Protein AF-A0A4P5UT61-F1 (afdb_monomer_lite)

Sequence (71 aa):
MTQDPLKGKIRKAILTLQIANGIAALAFLGGWFVSQESLFLIASACMAIAFIGLFFLKKRILSSLFPTDSK

Secondary structure (DSSP, 8-state):
----HHHHHHHHHHHHHHHHHHHHHHHHHHHHHHH--HHHHHHHHHHHHHHHHHHHHHHHHHHHH------

Radius of gyration: 16.54 Å; chains: 1; bounding box: 42×17×48 Å

pLDDT: mean 78.91, std 14.1, range [38.81, 92.5]

Foldseek 3Di:
DPPPVVNVVVLVVLVVLLVVLQVQLVVLVVVCVVVVDCVSVVSSVVSVVVSVVSVVVSVVCCCVVDVPDDD

Structure (mmCIF, N/CA/C/O backbone):
data_AF-A0A4P5UT61-F1
#
_entry.id   AF-A0A4P5UT61-F1
#
loop_
_atom_site.group_PDB
_atom_site.id
_atom_site.type_symbol
_atom_site.label_atom_id
_atom_site.label_alt_id
_atom_site.label_comp_id
_atom_site.label_asym_id
_atom_site.label_entity_id
_atom_site.label_seq_id
_atom_site.pdbx_PDB_ins_code
_atom_site.Cartn_x
_atom_site.Cartn_y
_atom_site.Cartn_z
_atom_site.occupancy
_atom_site.B_iso_or_equiv
_atom_site.auth_seq_id
_atom_site.auth_comp_id
_atom_site.auth_asym_id
_atom_site.auth_atom_id
_atom_site.pdbx_PDB_model_num
ATOM 1 N N . MET A 1 1 ? -11.394 3.788 32.202 1.00 44.53 1 MET A N 1
ATOM 2 C CA . MET A 1 1 ? -10.940 3.891 30.796 1.00 44.53 1 MET A CA 1
ATOM 3 C C . MET A 1 1 ? -10.109 2.662 30.433 1.00 44.53 1 MET A C 1
ATOM 5 O O . MET A 1 1 ? -8.892 2.738 30.329 1.00 44.53 1 MET A O 1
ATOM 9 N N . THR A 1 2 ? -10.741 1.504 30.272 1.00 46.94 2 THR A N 1
ATOM 10 C CA . THR A 1 2 ? -10.091 0.307 29.726 1.00 46.94 2 THR A CA 1
ATOM 11 C C . THR A 1 2 ? -10.079 0.448 28.209 1.00 46.94 2 THR A C 1
ATOM 13 O O . THR A 1 2 ? -11.053 0.142 27.534 1.00 46.94 2 THR A O 1
ATOM 16 N N . GLN A 1 3 ? -9.003 1.013 27.655 1.00 54.41 3 GLN A N 1
ATOM 17 C CA . GLN A 1 3 ? -8.785 0.917 26.215 1.00 54.41 3 GLN A CA 1
ATOM 18 C C . GLN A 1 3 ? -8.564 -0.557 25.886 1.00 54.41 3 GLN A C 1
ATOM 20 O O . GLN A 1 3 ? -7.554 -1.121 26.299 1.00 54.41 3 GLN A O 1
ATOM 25 N N . ASP A 1 4 ? -9.506 -1.172 25.170 1.00 62.16 4 ASP A N 1
ATOM 26 C CA . ASP A 1 4 ? -9.389 -2.562 24.742 1.00 62.16 4 ASP A CA 1
ATOM 27 C C . ASP A 1 4 ? -8.008 -2.815 24.118 1.00 62.16 4 ASP A C 1
ATOM 29 O O . ASP A 1 4 ? -7.676 -2.208 23.092 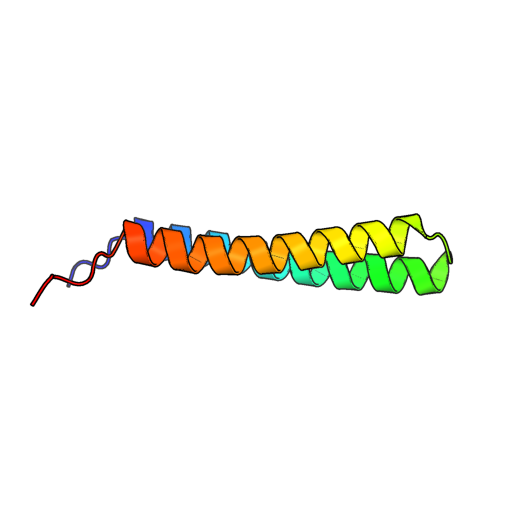1.00 62.16 4 ASP A O 1
ATOM 33 N N . PRO A 1 5 ? -7.176 -3.711 24.677 1.00 66.06 5 PRO A N 1
ATOM 34 C CA . PRO A 1 5 ? -5.851 -4.002 24.128 1.00 66.06 5 PRO A CA 1
ATOM 35 C C . PRO A 1 5 ? -5.934 -4.504 22.676 1.00 66.06 5 PRO A C 1
ATOM 37 O O . PRO A 1 5 ? -5.000 -4.322 21.892 1.00 66.06 5 PRO A O 1
ATOM 40 N N . LEU A 1 6 ? -7.083 -5.064 22.282 1.00 67.44 6 LEU A N 1
ATOM 41 C CA . LEU A 1 6 ? -7.412 -5.418 20.902 1.00 67.44 6 LEU A CA 1
ATOM 42 C C . LEU A 1 6 ? -7.455 -4.192 19.967 1.00 67.44 6 LEU A C 1
ATOM 44 O O . LEU A 1 6 ? -6.920 -4.250 18.860 1.00 67.44 6 LEU A O 1
ATOM 48 N N . LYS A 1 7 ? -8.010 -3.057 20.419 1.00 66.69 7 LYS A N 1
ATOM 49 C CA . LYS A 1 7 ? -8.105 -1.798 19.652 1.00 66.69 7 LYS A CA 1
ATOM 50 C C . LYS A 1 7 ? -6.727 -1.268 19.277 1.00 66.69 7 LYS A C 1
ATOM 52 O O . LYS A 1 7 ? -6.495 -0.874 18.132 1.00 66.69 7 LYS A O 1
ATOM 57 N N . GLY A 1 8 ? -5.803 -1.279 20.238 1.00 72.31 8 GLY A N 1
ATOM 58 C CA . GLY A 1 8 ? -4.417 -0.868 20.019 1.00 72.31 8 GLY A CA 1
ATOM 59 C C . GLY A 1 8 ? -3.700 -1.773 19.017 1.00 72.31 8 GLY A C 1
ATOM 60 O O . GLY A 1 8 ? -3.015 -1.275 18.122 1.00 72.31 8 GLY A O 1
ATOM 61 N N . LYS A 1 9 ? -3.911 -3.092 19.119 1.00 78.31 9 LYS A N 1
ATOM 62 C CA . LYS A 1 9 ? -3.319 -4.091 18.215 1.00 78.31 9 LYS A CA 1
ATOM 63 C C . LYS A 1 9 ? -3.847 -3.967 16.784 1.00 78.31 9 LYS A C 1
ATOM 65 O O . LYS A 1 9 ? -3.041 -3.890 15.862 1.00 78.31 9 LYS A O 1
ATOM 70 N N . ILE A 1 10 ? -5.164 -3.859 16.594 1.00 78.00 10 ILE A N 1
ATOM 71 C CA . ILE A 1 10 ? -5.787 -3.714 15.265 1.00 78.00 10 ILE A CA 1
ATOM 72 C C . ILE A 1 10 ? -5.349 -2.402 14.606 1.00 78.00 10 ILE A C 1
ATOM 74 O O . ILE A 1 10 ? -4.957 -2.387 13.440 1.00 78.00 10 ILE A O 1
ATOM 78 N N . ARG A 1 11 ? -5.339 -1.294 15.359 1.00 76.38 11 ARG A N 1
ATOM 79 C CA . ARG A 1 11 ? -4.893 0.002 14.833 1.00 76.38 11 ARG A CA 1
ATOM 80 C C . ARG A 1 11 ? -3.424 -0.028 14.419 1.00 76.38 11 ARG A C 1
ATOM 82 O O . ARG A 1 11 ? -3.104 0.517 13.366 1.00 76.38 11 ARG A O 1
ATOM 89 N N . LYS A 1 12 ? -2.552 -0.658 15.216 1.00 81.38 12 LYS A N 1
ATOM 90 C CA . LYS A 1 12 ? -1.140 -0.847 14.854 1.00 81.38 12 LYS A CA 1
ATOM 91 C C . LYS A 1 12 ? -1.001 -1.720 13.610 1.00 81.38 12 LYS A C 1
ATOM 93 O O . LYS A 1 12 ? -0.330 -1.292 12.685 1.00 81.38 12 LYS A O 1
ATOM 98 N N . ALA A 1 13 ? -1.691 -2.859 13.542 1.00 83.75 13 ALA A N 1
ATOM 99 C CA . ALA A 1 13 ? -1.629 -3.766 12.396 1.00 83.75 13 ALA A CA 1
ATOM 100 C C . ALA A 1 13 ? -2.034 -3.080 11.081 1.00 83.75 13 ALA A C 1
ATOM 102 O O . ALA A 1 13 ? -1.303 -3.163 10.100 1.00 83.75 13 ALA A O 1
ATOM 103 N N . ILE A 1 14 ? -3.146 -2.334 11.074 1.00 82.56 14 ILE A N 1
ATOM 104 C CA . ILE A 1 14 ? -3.603 -1.591 9.886 1.00 82.56 14 ILE A CA 1
ATOM 105 C C . ILE A 1 14 ? -2.580 -0.529 9.469 1.00 82.56 14 ILE A C 1
ATOM 107 O O . ILE A 1 14 ? -2.340 -0.325 8.282 1.00 82.56 14 ILE A O 1
ATOM 111 N N . LEU A 1 15 ? -1.974 0.151 10.440 1.00 83.69 15 LEU A N 1
ATOM 112 C CA . LEU A 1 15 ? -0.998 1.207 10.188 1.00 83.69 15 LEU A CA 1
ATOM 113 C C . LEU A 1 15 ? 0.315 0.624 9.642 1.00 83.69 15 LEU A C 1
ATOM 115 O O . LEU A 1 15 ? 0.857 1.151 8.675 1.00 83.69 15 LEU A O 1
ATOM 119 N N . THR A 1 16 ? 0.771 -0.508 10.181 1.00 87.94 16 THR A N 1
ATOM 120 C CA . THR A 1 16 ? 1.904 -1.269 9.639 1.00 87.94 16 THR A CA 1
ATOM 121 C C . THR A 1 16 ? 1.624 -1.744 8.213 1.00 87.94 16 THR A C 1
ATOM 123 O O . THR A 1 16 ? 2.482 -1.578 7.350 1.00 87.94 16 THR A O 1
ATOM 126 N N . LEU A 1 17 ? 0.417 -2.253 7.933 1.00 85.81 17 LEU A N 1
ATOM 127 C CA . LEU A 1 17 ? 0.018 -2.670 6.583 1.00 85.81 17 LEU A CA 1
ATOM 128 C C . LEU A 1 17 ? 0.004 -1.495 5.592 1.00 85.81 17 LEU A C 1
ATOM 130 O O . LEU A 1 17 ? 0.440 -1.639 4.453 1.00 85.81 17 LEU A O 1
ATOM 134 N N . GLN A 1 18 ? -0.469 -0.322 6.025 1.00 87.19 18 GLN A N 1
ATOM 135 C CA . GLN A 1 18 ? -0.437 0.899 5.219 1.00 87.19 18 GLN A CA 1
ATOM 136 C C . GLN A 1 18 ? 0.998 1.313 4.887 1.00 87.19 18 GLN A C 1
ATOM 138 O O . GLN A 1 18 ? 1.303 1.570 3.727 1.00 87.19 18 GLN A O 1
ATOM 143 N N . ILE A 1 19 ? 1.888 1.346 5.880 1.00 88.81 19 ILE A N 1
ATOM 144 C CA . ILE A 1 19 ? 3.295 1.698 5.651 1.00 88.81 19 ILE A CA 1
AT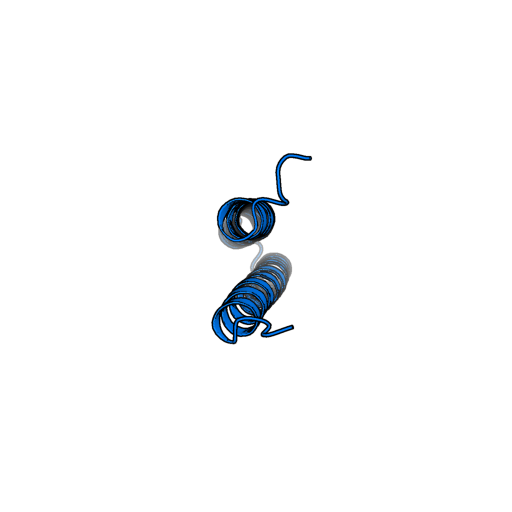OM 145 C C . ILE A 1 19 ? 3.946 0.692 4.693 1.00 88.81 19 ILE A C 1
ATOM 147 O O . ILE A 1 19 ? 4.606 1.108 3.745 1.00 88.81 19 ILE A O 1
ATOM 151 N N . ALA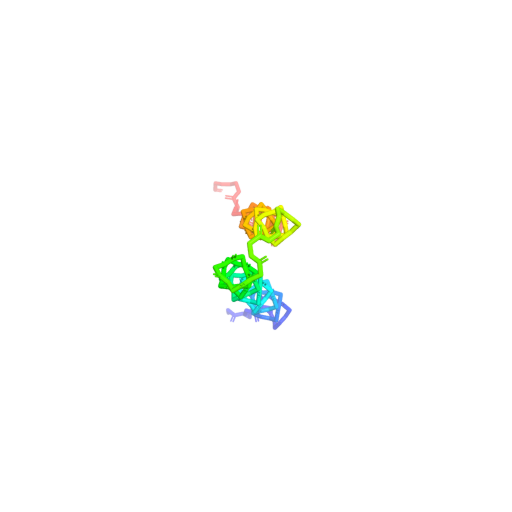 A 1 20 ? 3.707 -0.608 4.886 1.00 89.75 20 ALA A N 1
ATOM 152 C CA . ALA A 1 20 ? 4.235 -1.653 4.012 1.00 89.75 20 ALA A CA 1
ATOM 153 C C . ALA A 1 20 ? 3.769 -1.484 2.554 1.00 89.75 20 ALA A C 1
ATOM 155 O O . ALA A 1 20 ? 4.603 -1.494 1.651 1.00 89.75 20 ALA A O 1
ATOM 156 N N . ASN A 1 21 ? 2.473 -1.240 2.322 1.00 90.31 21 ASN A N 1
ATOM 157 C CA . ASN A 1 21 ? 1.950 -0.980 0.975 1.00 90.31 21 ASN A CA 1
ATOM 158 C C . ASN A 1 21 ? 2.505 0.315 0.366 1.00 90.31 21 ASN A C 1
ATOM 160 O O . ASN A 1 21 ? 2.771 0.356 -0.833 1.00 90.31 21 ASN A O 1
ATOM 164 N N . GLY A 1 22 ? 2.719 1.358 1.171 1.00 87.62 22 GLY A N 1
ATOM 165 C CA . GLY A 1 22 ? 3.344 2.599 0.708 1.00 87.62 22 GLY A CA 1
ATOM 166 C C . GLY A 1 22 ? 4.794 2.394 0.259 1.00 87.62 22 GLY A C 1
ATOM 167 O O . GLY A 1 22 ? 5.176 2.844 -0.819 1.00 87.62 22 GLY A O 1
ATOM 168 N N . ILE A 1 23 ? 5.588 1.660 1.044 1.00 91.62 23 ILE A N 1
ATOM 169 C CA . ILE A 1 23 ? 6.977 1.321 0.696 1.00 91.62 23 ILE A CA 1
ATOM 170 C C . ILE A 1 23 ? 7.014 0.431 -0.548 1.00 91.62 23 ILE A C 1
ATOM 172 O O . ILE A 1 23 ? 7.815 0.679 -1.446 1.00 91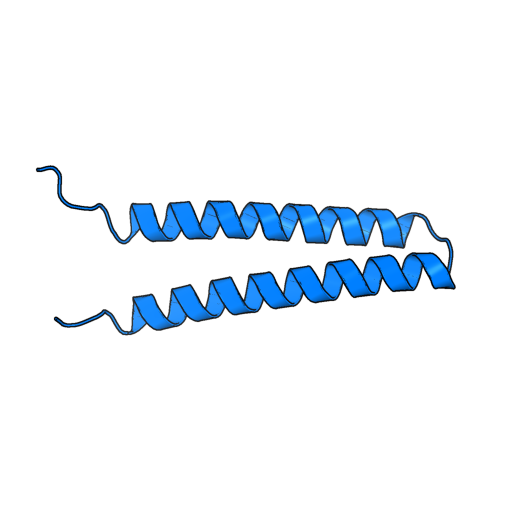.62 23 ILE A O 1
ATOM 176 N N . ALA A 1 24 ? 6.125 -0.560 -0.639 1.00 89.38 24 ALA A N 1
ATOM 177 C CA . ALA A 1 24 ? 6.016 -1.412 -1.817 1.00 89.38 24 ALA A CA 1
ATOM 178 C C . ALA A 1 24 ? 5.683 -0.592 -3.073 1.00 89.38 24 ALA A C 1
ATOM 180 O O . ALA A 1 24 ? 6.337 -0.763 -4.097 1.00 89.38 24 ALA A O 1
ATOM 181 N N . ALA A 1 25 ? 4.734 0.348 -2.993 1.00 89.75 25 ALA A N 1
ATOM 182 C CA . ALA A 1 25 ? 4.391 1.221 -4.114 1.00 89.75 25 ALA A CA 1
ATOM 183 C C . ALA A 1 25 ? 5.598 2.036 -4.608 1.00 89.75 25 ALA A C 1
ATOM 185 O O . ALA A 1 25 ? 5.820 2.110 -5.818 1.00 89.75 25 ALA A O 1
ATOM 186 N N . LEU A 1 26 ? 6.397 2.590 -3.687 1.00 89.38 26 LEU A N 1
ATOM 187 C CA . LEU A 1 26 ? 7.632 3.313 -4.009 1.00 89.38 26 LEU A CA 1
ATOM 188 C C . LEU A 1 26 ? 8.707 2.394 -4.599 1.00 89.38 26 LEU A C 1
ATOM 190 O O . LEU A 1 26 ? 9.369 2.780 -5.558 1.00 89.38 26 LEU A O 1
ATOM 194 N N . ALA A 1 27 ? 8.857 1.178 -4.073 1.00 90.69 27 ALA A N 1
ATOM 195 C CA . ALA A 1 27 ? 9.803 0.194 -4.590 1.00 90.69 27 ALA A CA 1
ATOM 196 C C . ALA A 1 27 ? 9.442 -0.249 -6.016 1.00 90.69 27 ALA A C 1
ATOM 198 O O . ALA A 1 27 ? 10.318 -0.300 -6.874 1.00 90.69 27 ALA A O 1
ATOM 199 N N . PHE A 1 28 ? 8.160 -0.499 -6.299 1.00 90.75 28 PHE A N 1
ATOM 200 C CA . PHE A 1 28 ? 7.696 -0.804 -7.653 1.00 90.75 28 PHE A CA 1
ATOM 201 C C . PHE A 1 28 ? 7.853 0.397 -8.596 1.00 90.75 28 PHE A C 1
ATOM 203 O O . PHE A 1 28 ? 8.282 0.217 -9.730 1.00 90.75 28 PHE A O 1
ATOM 210 N N . LEU A 1 29 ? 7.601 1.624 -8.128 1.00 89.62 29 LEU A N 1
ATOM 211 C CA . LEU A 1 29 ? 7.883 2.843 -8.900 1.00 89.62 29 LEU A CA 1
ATOM 212 C C . LEU A 1 29 ? 9.376 2.968 -9.233 1.00 89.62 29 LEU A C 1
ATOM 214 O O . LEU A 1 29 ? 9.726 3.224 -10.380 1.00 89.62 29 LEU A O 1
ATOM 218 N N . GLY A 1 30 ? 10.257 2.734 -8.259 1.00 88.38 30 GLY A N 1
ATOM 219 C CA . GLY A 1 30 ? 11.705 2.696 -8.472 1.00 88.38 30 GLY A CA 1
ATOM 220 C C . GLY A 1 30 ? 12.130 1.584 -9.435 1.00 88.38 30 GLY A C 1
ATOM 221 O O . GLY A 1 30 ? 12.942 1.821 -10.324 1.00 88.38 30 GLY A O 1
ATOM 222 N N . GLY A 1 31 ? 11.526 0.399 -9.318 1.00 88.81 31 GLY A N 1
ATOM 223 C CA . GLY A 1 31 ? 11.731 -0.717 -10.243 1.00 88.81 31 GLY A CA 1
ATOM 224 C C . GLY A 1 31 ? 11.337 -0.375 -11.680 1.00 88.81 31 GLY A C 1
ATOM 225 O O . GLY A 1 31 ? 12.042 -0.759 -12.610 1.00 88.81 31 GLY A O 1
ATOM 226 N N . TRP A 1 32 ? 10.287 0.430 -11.876 1.00 90.62 32 TRP A N 1
ATOM 227 C CA . TRP A 1 32 ? 9.930 0.936 -13.201 1.00 90.62 32 TRP A CA 1
ATOM 228 C C . TRP A 1 32 ? 11.005 1.860 -13.788 1.00 90.62 32 TRP A C 1
ATOM 230 O O . TRP A 1 32 ? 11.319 1.737 -14.967 1.00 90.62 32 TRP A O 1
ATOM 240 N N . PHE A 1 33 ? 11.635 2.729 -12.992 1.00 87.62 33 PHE A N 1
ATOM 241 C CA . PHE A 1 33 ? 12.740 3.560 -13.491 1.00 87.62 33 PHE A CA 1
ATOM 242 C C . PHE A 1 33 ? 13.971 2.742 -13.911 1.00 87.62 33 PHE A C 1
ATOM 244 O O . PHE A 1 33 ? 14.716 3.187 -14.781 1.00 87.62 33 PHE A O 1
ATOM 251 N N . VAL A 1 34 ? 14.179 1.560 -13.322 1.00 89.94 34 VAL A N 1
ATOM 252 C CA . VAL A 1 34 ? 15.319 0.681 -13.634 1.00 89.94 34 VAL A CA 1
ATOM 253 C C . VAL A 1 34 ? 15.022 -0.246 -14.815 1.00 89.94 34 VAL A C 1
ATOM 255 O O . VAL A 1 34 ? 15.808 -0.303 -15.755 1.00 89.94 34 VAL A O 1
ATOM 258 N N . SER A 1 35 ? 13.900 -0.968 -14.784 1.00 86.06 35 SER A N 1
ATOM 259 C CA . SER A 1 35 ? 13.566 -1.983 -15.795 1.00 86.06 35 SER A CA 1
ATOM 260 C C . SER A 1 35 ? 12.667 -1.472 -16.925 1.00 86.06 35 SER A C 1
ATOM 262 O O . SER A 1 35 ? 12.517 -2.166 -17.922 1.00 86.06 35 SER A O 1
ATOM 264 N N . GLN A 1 36 ? 12.038 -0.298 -16.784 1.00 83.69 36 GLN A N 1
ATOM 265 C CA . GLN A 1 36 ? 11.050 0.278 -17.716 1.00 83.69 36 GLN A CA 1
ATOM 266 C C . GLN A 1 36 ? 9.848 -0.617 -18.066 1.00 83.69 36 GLN A C 1
ATOM 268 O O . GLN A 1 36 ? 9.034 -0.252 -18.914 1.00 83.69 36 GLN A O 1
ATOM 273 N N . GLU A 1 37 ? 9.655 -1.748 -17.384 1.00 88.94 37 GLU A N 1
ATOM 274 C CA . GLU A 1 37 ? 8.503 -2.606 -17.650 1.00 88.94 37 GLU A CA 1
ATOM 275 C C . GLU A 1 37 ? 7.222 -2.035 -17.039 1.00 88.94 37 GLU A C 1
ATOM 277 O O . GLU A 1 37 ? 7.158 -1.662 -15.863 1.00 88.94 37 GLU A O 1
ATOM 282 N N . SER A 1 38 ? 6.153 -2.032 -17.833 1.00 86.94 38 SER A N 1
ATOM 283 C CA . SER A 1 38 ? 4.827 -1.553 -17.432 1.00 86.94 38 SER A CA 1
ATOM 284 C C . SER A 1 38 ? 4.219 -2.350 -16.272 1.00 86.94 38 SER A C 1
ATOM 286 O O . SER A 1 38 ? 3.403 -1.814 -15.523 1.00 86.94 38 SER A O 1
ATOM 288 N N . LEU A 1 39 ? 4.657 -3.597 -16.062 1.00 88.00 39 LEU A N 1
ATOM 289 C CA . LEU A 1 39 ? 4.261 -4.423 -14.919 1.00 88.00 39 LEU A CA 1
ATOM 290 C C . LEU A 1 39 ? 4.609 -3.763 -13.577 1.00 88.00 39 LEU A C 1
ATOM 292 O O . LEU A 1 39 ? 3.806 -3.827 -12.646 1.00 88.00 39 LEU A O 1
ATOM 296 N N . PHE A 1 40 ? 5.743 -3.061 -13.484 1.00 88.12 40 PHE A N 1
ATOM 297 C CA . PHE A 1 40 ? 6.137 -2.335 -12.272 1.00 88.12 40 PHE A CA 1
ATOM 298 C C . PHE A 1 40 ? 5.233 -1.123 -12.001 1.00 88.12 40 PHE A C 1
ATOM 300 O O . PHE A 1 40 ? 4.861 -0.877 -10.853 1.00 88.12 40 PHE A O 1
ATOM 307 N N . LEU A 1 41 ? 4.797 -0.408 -13.045 1.00 87.69 41 LEU A N 1
ATOM 308 C CA . LEU A 1 41 ? 3.810 0.674 -12.916 1.00 87.69 41 LEU A CA 1
ATOM 309 C C . LEU A 1 41 ? 2.457 0.151 -12.432 1.00 87.69 41 LEU A C 1
ATOM 311 O O . LEU A 1 41 ? 1.859 0.730 -11.525 1.00 87.69 41 LEU A O 1
ATOM 315 N N . ILE A 1 42 ? 1.988 -0.957 -13.010 1.00 91.75 42 ILE A N 1
ATOM 316 C CA . ILE A 1 42 ? 0.717 -1.586 -12.627 1.00 91.75 42 ILE A CA 1
ATOM 317 C C . ILE A 1 42 ? 0.790 -2.077 -11.178 1.00 91.75 42 ILE A C 1
ATOM 319 O O . ILE A 1 42 ? -0.129 -1.828 -10.398 1.00 91.75 42 ILE A O 1
ATOM 323 N N . ALA A 1 43 ? 1.897 -2.714 -10.787 1.00 89.44 43 ALA A N 1
ATOM 324 C CA . ALA A 1 43 ? 2.121 -3.145 -9.411 1.00 89.44 43 ALA A CA 1
ATOM 325 C C . ALA A 1 43 ? 2.125 -1.954 -8.438 1.00 89.44 43 ALA A C 1
ATOM 327 O O . ALA A 1 43 ? 1.447 -2.002 -7.411 1.00 89.44 43 ALA A O 1
ATOM 328 N N . SER A 1 44 ? 2.808 -0.859 -8.783 1.00 90.69 44 SER A N 1
ATOM 329 C CA . SER A 1 44 ? 2.807 0.368 -7.978 1.00 90.69 44 SER A CA 1
ATOM 330 C C . SER A 1 44 ? 1.399 0.958 -7.828 1.00 90.69 44 SER A C 1
ATOM 332 O O . SER A 1 44 ? 0.963 1.252 -6.711 1.00 90.69 44 SER A O 1
ATOM 334 N N . ALA A 1 45 ? 0.640 1.041 -8.925 1.00 90.12 45 ALA A N 1
ATOM 335 C CA . ALA A 1 45 ? -0.740 1.520 -8.917 1.00 90.12 45 ALA A CA 1
ATOM 336 C C . ALA A 1 45 ? -1.653 0.634 -8.052 1.00 90.12 45 ALA A C 1
ATOM 338 O O . ALA A 1 45 ? -2.415 1.148 -7.232 1.00 90.12 45 ALA A O 1
ATOM 339 N N . CYS A 1 46 ? -1.536 -0.693 -8.157 1.00 92.50 46 CYS A N 1
ATOM 340 C CA . CYS A 1 46 ? -2.266 -1.633 -7.305 1.00 92.50 46 CYS A CA 1
ATOM 341 C C . CYS A 1 46 ? -1.940 -1.445 -5.817 1.00 92.50 46 CYS A C 1
ATOM 343 O O . CYS A 1 46 ? -2.852 -1.439 -4.988 1.00 92.50 46 CYS A O 1
ATOM 345 N N . MET A 1 47 ? -0.669 -1.237 -5.467 1.00 90.50 47 MET A N 1
ATOM 346 C CA . MET A 1 47 ? -0.261 -0.987 -4.079 1.00 90.50 47 MET A CA 1
ATOM 347 C C . MET A 1 47 ? -0.804 0.349 -3.550 1.00 90.50 47 MET A C 1
ATOM 349 O O . MET A 1 47 ? -1.249 0.421 -2.401 1.00 90.50 47 MET A O 1
ATOM 353 N N . ALA A 1 48 ? -0.866 1.386 -4.391 1.00 87.94 48 ALA A N 1
ATOM 354 C CA . ALA A 1 48 ? -1.495 2.662 -4.046 1.00 87.94 48 ALA A CA 1
ATOM 355 C C . ALA A 1 48 ? -3.017 2.527 -3.837 1.00 87.94 48 ALA A C 1
ATOM 357 O O . ALA A 1 48 ? -3.564 3.049 -2.861 1.00 87.94 48 ALA A O 1
ATOM 358 N N . ILE A 1 49 ? -3.709 1.766 -4.691 1.00 90.62 49 ILE A N 1
ATOM 359 C CA . ILE A 1 49 ? -5.140 1.469 -4.522 1.00 90.62 49 ILE A CA 1
ATOM 360 C C . ILE A 1 49 ? -5.370 0.681 -3.225 1.00 90.62 49 ILE A C 1
ATOM 362 O O . ILE A 1 49 ? -6.267 1.017 -2.449 1.00 90.62 49 ILE A O 1
ATOM 366 N N . ALA A 1 50 ? -4.532 -0.316 -2.934 1.00 88.00 50 ALA A N 1
ATOM 367 C CA . ALA A 1 50 ? -4.603 -1.081 -1.693 1.00 88.00 50 ALA A CA 1
ATOM 368 C C . ALA A 1 50 ? -4.368 -0.197 -0.454 1.00 88.00 50 ALA A C 1
ATOM 370 O O . ALA A 1 50 ? -5.040 -0.366 0.566 1.00 88.00 50 ALA A O 1
ATOM 371 N N . PHE A 1 51 ? -3.470 0.789 -0.535 1.00 87.06 51 PHE A N 1
ATOM 372 C CA . PHE A 1 51 ? -3.259 1.781 0.522 1.00 87.06 51 PHE A CA 1
ATOM 373 C C . PHE A 1 51 ? -4.525 2.611 0.804 1.00 87.06 51 PHE A C 1
ATOM 375 O O . PHE A 1 51 ? -4.923 2.769 1.966 1.00 87.06 51 PHE A O 1
ATOM 382 N N . ILE A 1 52 ? -5.199 3.085 -0.248 1.00 87.19 52 ILE A N 1
ATOM 383 C CA . ILE A 1 52 ? -6.472 3.818 -0.145 1.00 87.19 52 ILE A CA 1
ATOM 384 C C . ILE A 1 52 ? -7.572 2.906 0.419 1.00 87.19 52 ILE A C 1
ATOM 386 O O . ILE A 1 52 ? -8.304 3.303 1.330 1.00 87.19 52 ILE A O 1
ATOM 390 N N . GLY A 1 53 ? -7.650 1.657 -0.046 1.00 85.81 53 GLY A N 1
ATOM 391 C CA . GLY A 1 53 ? -8.580 0.651 0.470 1.00 85.81 53 GLY A CA 1
ATOM 392 C C . GLY A 1 53 ? -8.396 0.400 1.968 1.00 85.81 53 GLY A C 1
ATOM 393 O O . GLY A 1 53 ? -9.368 0.412 2.723 1.00 85.81 53 GLY A O 1
ATOM 394 N N . LEU A 1 54 ? -7.149 0.288 2.436 1.00 83.94 54 LEU A N 1
ATOM 395 C CA . LEU A 1 54 ? -6.829 0.173 3.861 1.00 83.94 54 LEU A CA 1
ATOM 396 C C . LEU A 1 54 ? -7.203 1.427 4.654 1.00 83.94 54 LEU A C 1
ATOM 398 O O . LEU A 1 54 ? -7.565 1.321 5.824 1.00 83.94 54 LEU A O 1
ATOM 402 N N . PHE A 1 55 ? -7.151 2.615 4.048 1.00 82.88 55 PHE A N 1
ATOM 403 C CA . PHE A 1 55 ? -7.591 3.852 4.696 1.00 82.88 55 PHE A CA 1
ATOM 404 C C . PHE A 1 55 ? -9.107 3.877 4.919 1.00 82.88 55 PHE A C 1
ATOM 406 O O . PHE A 1 55 ? -9.570 4.217 6.013 1.00 82.88 55 PHE A O 1
ATOM 413 N N . PHE A 1 56 ? -9.885 3.450 3.924 1.00 82.12 56 PHE A N 1
ATOM 414 C CA . PHE A 1 56 ? -11.330 3.273 4.077 1.00 82.12 56 PHE A CA 1
ATOM 415 C C . PHE A 1 56 ? -11.669 2.144 5.049 1.00 82.12 56 PHE A C 1
ATOM 417 O O . PHE A 1 56 ? -12.540 2.316 5.902 1.00 82.12 56 PHE A O 1
ATOM 424 N N . LEU A 1 57 ? -10.944 1.025 4.991 1.00 80.94 57 LEU A N 1
ATOM 425 C CA . LEU A 1 57 ? -11.111 -0.085 5.922 1.00 80.94 57 LEU A CA 1
ATOM 426 C C . LEU A 1 57 ? -10.805 0.351 7.355 1.00 80.94 57 LEU A C 1
ATOM 428 O O . LEU A 1 57 ? -11.580 0.052 8.254 1.00 80.94 57 LEU A O 1
ATOM 432 N N . LYS A 1 58 ? -9.744 1.134 7.573 1.00 76.81 58 LYS A N 1
ATOM 433 C CA . LYS A 1 58 ? -9.434 1.752 8.866 1.00 76.81 58 LYS A CA 1
ATOM 434 C C . LYS A 1 58 ? -10.607 2.582 9.366 1.00 76.81 58 LYS A C 1
ATOM 436 O O . LYS A 1 58 ? -11.008 2.393 10.506 1.00 76.81 58 LYS A O 1
ATOM 441 N N . LYS A 1 59 ? -11.167 3.471 8.534 1.00 75.62 59 LYS A N 1
ATOM 442 C CA . LYS A 1 59 ? -12.344 4.279 8.900 1.00 75.62 59 LYS A CA 1
ATOM 443 C C . LYS A 1 59 ? -13.550 3.402 9.241 1.00 75.62 59 LYS A C 1
ATOM 445 O O . LYS A 1 59 ? -14.191 3.647 10.255 1.00 75.62 59 LYS A O 1
ATOM 450 N N . ARG A 1 60 ? -13.827 2.367 8.443 1.00 76.38 60 ARG A N 1
ATOM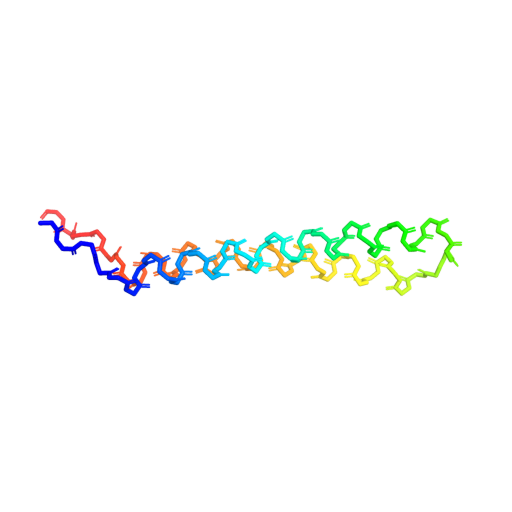 451 C CA . ARG A 1 60 ? -14.967 1.460 8.643 1.00 76.38 60 ARG A CA 1
ATOM 452 C C . ARG A 1 60 ? -14.809 0.590 9.886 1.00 76.38 60 ARG A C 1
ATOM 454 O O . ARG A 1 60 ? -15.742 0.502 10.667 1.00 76.38 60 ARG A O 1
ATOM 461 N N . ILE A 1 61 ? -13.638 -0.004 10.103 1.00 71.25 61 ILE A N 1
ATOM 462 C CA . ILE A 1 61 ? -13.306 -0.780 11.306 1.00 71.25 61 ILE A CA 1
ATOM 463 C C . ILE A 1 61 ? -13.417 0.123 12.532 1.00 71.25 61 ILE A C 1
ATOM 465 O O . ILE A 1 61 ? -14.065 -0.251 13.499 1.00 71.25 61 ILE A O 1
ATOM 469 N N . LEU A 1 62 ? -12.862 1.338 12.485 1.00 66.50 62 LEU A N 1
ATOM 470 C CA . LEU A 1 62 ? -12.972 2.276 13.600 1.00 66.50 62 LEU A CA 1
ATOM 471 C C . LEU A 1 62 ? -14.429 2.710 13.840 1.00 66.50 62 LEU A C 1
ATOM 473 O O . LEU A 1 62 ? -14.832 2.800 14.985 1.00 66.50 62 LEU A O 1
ATOM 477 N N . SER A 1 63 ? -15.228 2.914 12.792 1.00 67.44 63 SER A N 1
ATOM 478 C CA . SER A 1 63 ? -16.650 3.273 12.906 1.00 67.44 63 SER A CA 1
ATOM 479 C C . SER A 1 63 ? -17.544 2.109 13.347 1.00 67.44 63 SER A C 1
ATOM 481 O O . SER A 1 63 ? -18.565 2.344 13.979 1.00 67.44 63 SER A O 1
ATOM 483 N N . SER A 1 64 ? -17.200 0.870 12.992 1.00 63.16 64 SER A N 1
ATOM 484 C CA . SER A 1 64 ? -17.991 -0.329 13.297 1.00 63.16 64 SER A CA 1
ATOM 485 C C . SER A 1 64 ? -17.643 -0.929 14.658 1.00 63.16 64 SER A C 1
ATOM 487 O O . SER A 1 64 ? -18.509 -1.529 15.281 1.00 63.16 64 SER A O 1
ATOM 489 N N . LEU A 1 65 ? -16.390 -0.797 15.108 1.00 59.84 65 LEU A N 1
ATOM 490 C CA . LEU A 1 65 ? -15.958 -1.196 16.454 1.00 59.84 65 LEU A CA 1
ATOM 491 C C . LEU A 1 65 ? -16.133 -0.073 17.485 1.00 59.84 65 LEU A C 1
ATOM 493 O O . LEU A 1 65 ? -16.142 -0.354 18.678 1.00 59.84 65 LEU A O 1
ATOM 497 N N . PHE A 1 66 ? -16.263 1.181 17.042 1.00 59.66 66 PHE A N 1
ATOM 498 C CA . PHE A 1 66 ? -16.595 2.332 17.885 1.00 59.66 66 PHE A CA 1
ATOM 499 C C . PHE A 1 66 ? -17.760 3.098 17.248 1.00 59.66 66 PHE A C 1
ATOM 501 O O . PHE A 1 66 ? -17.534 4.157 16.656 1.00 59.66 66 PHE A O 1
ATOM 508 N N . PRO A 1 67 ? -19.001 2.580 17.329 1.00 53.56 67 PRO A N 1
ATOM 509 C CA . PRO A 1 67 ? -20.158 3.446 17.194 1.00 53.56 67 PRO A CA 1
ATOM 510 C C . PRO A 1 67 ? -20.043 4.472 18.320 1.00 53.56 67 PRO A C 1
ATOM 512 O O . PRO A 1 67 ? -20.162 4.132 19.492 1.00 53.56 67 PRO A O 1
ATOM 515 N N . THR A 1 68 ? -19.704 5.716 17.988 1.00 51.28 68 THR A N 1
ATOM 516 C CA . THR A 1 68 ? -19.936 6.807 18.927 1.00 51.28 68 THR A CA 1
ATOM 517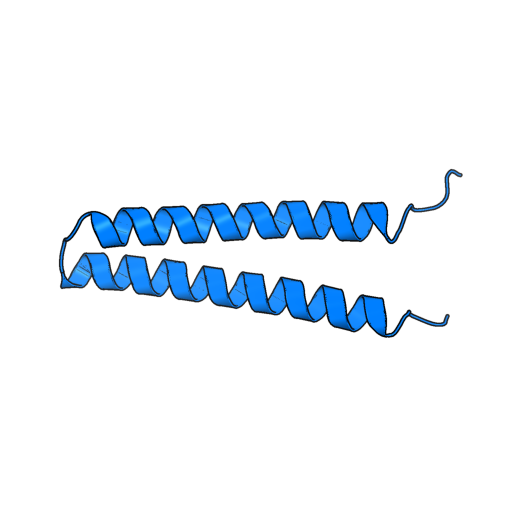 C C . THR A 1 68 ? -21.427 6.789 19.215 1.00 51.28 68 THR A C 1
ATOM 519 O O . THR A 1 68 ? -22.229 6.845 18.279 1.00 51.28 68 THR A O 1
ATOM 522 N N . ASP A 1 69 ? -21.748 6.629 20.494 1.00 51.19 69 ASP A N 1
ATOM 523 C CA . ASP A 1 69 ? -23.075 6.717 21.072 1.00 51.19 69 ASP A CA 1
ATOM 524 C C . ASP A 1 69 ? -23.958 7.720 20.325 1.00 51.19 69 ASP A C 1
ATOM 526 O O . ASP A 1 69 ? -23.616 8.889 20.121 1.00 51.19 69 ASP A O 1
ATOM 530 N N . SER A 1 70 ? -25.111 7.220 19.891 1.00 41.22 70 SER A N 1
ATOM 531 C CA . SER A 1 70 ? -26.233 8.046 19.490 1.00 41.22 70 SER A CA 1
ATOM 532 C C . SER A 1 70 ? -26.678 8.872 20.698 1.00 41.22 70 SER A C 1
ATOM 534 O O . SER A 1 70 ? -27.455 8.357 21.490 1.00 41.22 70 SER A O 1
ATOM 536 N N . LYS A 1 71 ? -26.245 10.139 20.729 1.00 38.81 71 LYS A N 1
ATOM 537 C CA . LYS A 1 71 ? -26.737 11.260 21.555 1.00 38.81 71 LYS A CA 1
ATOM 538 C C . LYS A 1 71 ? -26.646 11.125 23.075 1.00 38.81 71 LYS A C 1
ATOM 540 O O . LYS A 1 71 ? -27.284 10.229 23.657 1.00 38.81 71 LYS A O 1
#